Protein AF-A0A0D0C1U4-F1 (afdb_monomer_lite)

Secondary structure (DSSP, 8-state):
--------------------------------------PPPS-S---HHHHHHHHHHHHHHHHHHTTTS---PEEEEPPPSEETTEEEEEEEE-TTS-EEEEEPPPTTPPPEEEEE-TTSBBPTTS-TTS-SB--EEEEE-B-

Sequence (143 aa):
MMTMVHVTAASAAVVTTLHRLSPLTERTRFKLGHNQFSLPPIHRLPTMKTFLTLLSAITSLSVCTLQVVGVYGQKCAACPVSVGGRTLNNECLGSNSITKCEYQKSQGGQTHYCHYDKSGSGTGKSDASCPNHVQT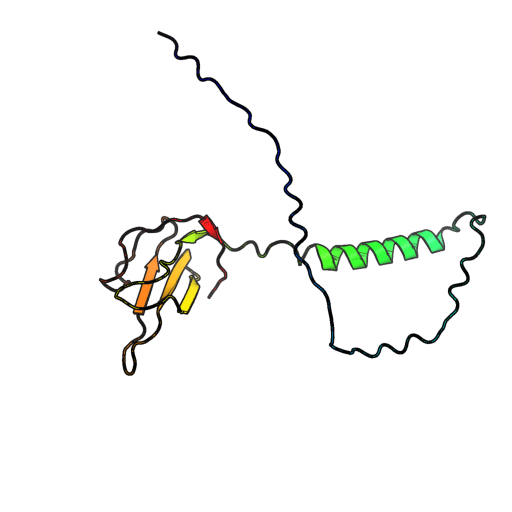GKLCGHC

Structure (mmCIF, N/CA/C/O backbone):
data_AF-A0A0D0C1U4-F1
#
_entry.id   AF-A0A0D0C1U4-F1
#
loop_
_atom_site.group_PDB
_atom_site.id
_atom_site.type_symbol
_atom_site.label_atom_id
_atom_site.label_alt_id
_atom_site.label_comp_id
_atom_site.label_asym_id
_atom_site.label_entity_id
_atom_site.label_seq_id
_atom_site.pdbx_PDB_ins_code
_atom_site.Cartn_x
_atom_site.Cartn_y
_atom_site.Cartn_z
_atom_site.occupancy
_atom_site.B_iso_or_equiv
_atom_site.auth_seq_id
_atom_site.auth_comp_id
_atom_site.auth_asym_id
_atom_site.auth_atom_id
_atom_site.pdbx_PDB_model_num
ATOM 1 N N . MET A 1 1 ? 20.888 -34.907 18.698 1.00 47.97 1 MET A N 1
ATOM 2 C CA . MET A 1 1 ? 19.436 -35.049 18.462 1.00 47.97 1 MET A CA 1
ATOM 3 C C . MET A 1 1 ? 19.122 -34.305 17.168 1.00 47.97 1 MET A C 1
ATOM 5 O O . MET A 1 1 ? 19.029 -33.089 17.184 1.00 47.97 1 MET A O 1
ATOM 9 N N . MET A 1 2 ? 19.162 -35.007 16.030 1.00 36.53 2 MET A N 1
ATOM 10 C CA . MET A 1 2 ? 19.001 -34.423 14.690 1.00 36.53 2 MET A CA 1
ATOM 11 C C . MET A 1 2 ? 17.525 -34.470 14.293 1.00 36.53 2 MET A C 1
ATOM 13 O O . MET A 1 2 ? 16.943 -35.550 14.226 1.00 36.53 2 MET A O 1
ATOM 17 N N . THR A 1 3 ? 16.919 -33.312 14.049 1.00 52.72 3 THR A N 1
ATOM 18 C CA . THR A 1 3 ? 15.555 -33.199 13.529 1.00 52.72 3 THR A CA 1
ATOM 19 C C . THR A 1 3 ? 15.583 -33.276 12.003 1.00 52.72 3 THR A C 1
ATOM 21 O O . THR A 1 3 ? 16.036 -32.367 11.314 1.00 52.72 3 THR A O 1
ATOM 24 N N . MET A 1 4 ? 15.104 -34.405 11.480 1.00 43.06 4 MET A N 1
ATOM 25 C CA . MET A 1 4 ? 14.755 -34.592 10.072 1.00 43.06 4 MET A CA 1
ATOM 26 C C . MET A 1 4 ? 13.580 -33.668 9.725 1.00 43.06 4 MET A C 1
ATOM 28 O O . MET A 1 4 ? 12.499 -33.809 10.295 1.00 43.06 4 MET A O 1
ATOM 32 N N . VAL A 1 5 ? 13.772 -32.735 8.793 1.00 51.06 5 VAL A N 1
ATOM 33 C CA . VAL A 1 5 ? 12.678 -31.929 8.237 1.00 51.06 5 VAL A CA 1
ATOM 34 C C . VAL A 1 5 ? 12.216 -32.592 6.944 1.00 51.06 5 VAL A C 1
ATOM 36 O O . VAL A 1 5 ? 12.928 -32.603 5.943 1.00 51.06 5 VAL A O 1
ATOM 39 N N . HIS A 1 6 ? 11.019 -33.175 6.992 1.00 40.69 6 HIS A N 1
ATOM 40 C CA . HIS A 1 6 ? 10.294 -33.681 5.832 1.00 40.69 6 HIS A CA 1
ATOM 41 C C . HIS A 1 6 ? 9.945 -32.513 4.898 1.00 40.69 6 HIS A C 1
ATOM 43 O O . HIS A 1 6 ? 9.176 -31.626 5.267 1.00 40.69 6 HIS A O 1
ATOM 49 N N . VAL A 1 7 ? 10.474 -32.525 3.675 1.00 46.50 7 VAL A N 1
ATOM 50 C CA . VAL A 1 7 ? 10.035 -31.630 2.596 1.00 46.50 7 VAL A CA 1
ATOM 51 C C . VAL A 1 7 ? 8.958 -32.366 1.806 1.00 46.50 7 VAL A C 1
ATOM 53 O O . VAL A 1 7 ? 9.251 -33.302 1.068 1.00 46.50 7 VAL A O 1
ATOM 56 N N . THR A 1 8 ? 7.700 -31.965 1.987 1.00 62.25 8 THR A N 1
ATOM 57 C CA . THR A 1 8 ? 6.578 -32.491 1.199 1.00 62.25 8 THR A CA 1
ATOM 58 C C . THR A 1 8 ? 6.409 -31.611 -0.034 1.00 62.25 8 THR A C 1
ATOM 60 O O . THR A 1 8 ? 5.953 -30.473 0.063 1.00 62.25 8 THR A O 1
ATOM 63 N N . ALA A 1 9 ? 6.814 -32.128 -1.192 1.00 46.91 9 ALA A N 1
ATOM 64 C CA . ALA A 1 9 ? 6.527 -31.531 -2.488 1.00 46.91 9 ALA A CA 1
ATOM 65 C C . ALA A 1 9 ? 5.077 -31.861 -2.878 1.00 46.91 9 ALA A C 1
ATOM 67 O O . ALA A 1 9 ? 4.745 -33.022 -3.102 1.00 46.91 9 ALA A O 1
ATOM 68 N N . ALA A 1 10 ? 4.215 -30.847 -2.959 1.00 48.19 10 ALA A N 1
ATOM 69 C CA . ALA A 1 10 ? 2.888 -30.968 -3.552 1.00 48.19 10 ALA A CA 1
ATOM 70 C C . ALA A 1 10 ? 2.891 -30.250 -4.908 1.00 48.19 10 ALA A C 1
ATOM 72 O O . ALA A 1 10 ? 2.941 -29.023 -4.986 1.00 48.19 10 ALA A O 1
ATOM 73 N N . SER A 1 11 ? 2.879 -31.046 -5.974 1.00 44.44 11 SER A N 1
ATOM 74 C CA . SER A 1 11 ? 2.796 -30.604 -7.363 1.00 44.44 11 SER A CA 1
ATOM 75 C C . SER A 1 11 ? 1.342 -30.568 -7.836 1.00 44.44 11 SER A C 1
ATOM 77 O O . SER A 1 11 ? 0.588 -31.498 -7.578 1.00 44.44 11 SER A O 1
ATOM 79 N N . ALA A 1 12 ? 1.041 -29.546 -8.639 1.00 43.50 12 ALA A N 1
ATOM 80 C CA . ALA A 1 12 ? 0.060 -29.511 -9.726 1.00 43.50 12 ALA A CA 1
ATOM 81 C C . ALA A 1 12 ? -1.435 -29.738 -9.409 1.00 43.50 12 ALA A C 1
ATOM 83 O O . ALA A 1 12 ? -1.922 -30.856 -9.295 1.00 43.50 12 ALA A O 1
ATOM 84 N N . ALA A 1 13 ? -2.199 -28.649 -9.521 1.00 46.38 13 ALA A N 1
ATOM 85 C CA . ALA A 1 13 ? -3.525 -28.684 -10.127 1.00 46.38 13 ALA A CA 1
ATOM 86 C C . ALA A 1 13 ? -3.691 -27.441 -11.015 1.00 46.38 13 ALA A C 1
ATOM 88 O O . A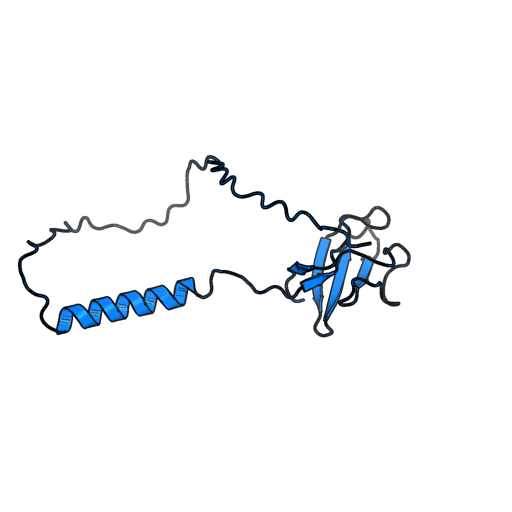LA A 1 13 ? -3.950 -26.337 -10.540 1.00 46.38 13 ALA A O 1
ATOM 89 N N . VAL A 1 14 ? -3.497 -27.624 -12.324 1.00 45.22 14 VAL A N 1
ATOM 90 C CA . VAL A 1 14 ? -3.997 -26.703 -13.349 1.00 45.22 14 VAL A CA 1
ATOM 91 C C . VAL A 1 14 ? -5.507 -26.899 -13.387 1.00 45.22 14 VAL A C 1
ATOM 93 O O . VAL A 1 14 ? -5.996 -27.880 -13.939 1.00 45.22 14 VAL A O 1
ATOM 96 N N . VAL A 1 15 ? -6.246 -25.992 -12.752 1.00 44.25 15 VAL A N 1
ATOM 97 C CA . VAL A 1 15 ? -7.696 -25.902 -12.921 1.00 44.25 15 VAL A CA 1
ATOM 98 C C . VAL A 1 15 ? -7.956 -24.933 -14.065 1.00 44.25 15 VAL A C 1
ATOM 100 O O . VAL A 1 15 ? -7.861 -23.714 -13.934 1.00 44.25 15 VAL A O 1
ATOM 103 N N . THR A 1 16 ? -8.259 -25.512 -15.218 1.00 47.09 16 THR A N 1
ATOM 104 C CA . THR A 1 16 ? -8.891 -24.873 -16.368 1.00 47.09 16 THR A CA 1
ATOM 105 C C . THR A 1 16 ? -10.309 -24.445 -15.990 1.00 47.09 16 THR A C 1
ATOM 107 O O . THR A 1 16 ? -11.286 -25.124 -16.300 1.00 47.09 16 THR A O 1
ATOM 110 N N . THR A 1 17 ? -10.453 -23.298 -15.322 1.00 43.34 17 THR A N 1
ATOM 111 C CA . THR A 1 17 ? -11.772 -22.674 -15.162 1.00 43.34 17 THR A CA 1
ATOM 112 C C . THR A 1 17 ? -12.093 -21.873 -16.415 1.00 43.34 17 THR A C 1
ATOM 114 O O . THR A 1 17 ? -11.753 -20.702 -16.573 1.00 43.34 17 THR A O 1
ATOM 117 N N . LEU A 1 18 ? -12.750 -22.574 -17.330 1.00 41.59 18 LEU A N 1
ATOM 118 C CA . LEU A 1 18 ? -13.364 -22.091 -18.556 1.00 41.59 18 LEU A CA 1
ATOM 119 C C . LEU A 1 18 ? -14.554 -21.182 -18.187 1.00 41.59 18 LEU A C 1
ATOM 121 O O . LEU A 1 18 ? -15.709 -21.605 -18.194 1.00 41.59 18 LEU A O 1
ATOM 125 N N . HIS A 1 19 ? -14.288 -19.928 -17.810 1.00 41.34 19 HIS A N 1
ATOM 126 C CA . HIS A 1 19 ? -15.346 -18.931 -17.652 1.00 41.34 19 HIS A CA 1
ATOM 127 C C . HIS A 1 19 ? -15.715 -18.350 -19.018 1.00 41.34 19 HIS A C 1
ATOM 129 O O . HIS A 1 19 ? -15.033 -17.491 -19.571 1.00 41.34 19 HIS A O 1
ATOM 135 N N . ARG A 1 20 ? -16.824 -18.886 -19.542 1.00 40.50 20 ARG A N 1
ATOM 136 C CA . ARG A 1 20 ? -17.822 -18.227 -20.397 1.00 40.50 20 ARG A CA 1
ATOM 137 C C . ARG A 1 20 ? -17.545 -16.741 -20.667 1.00 40.50 20 ARG A C 1
ATOM 139 O O . ARG A 1 20 ? -17.856 -15.892 -19.836 1.00 40.50 20 ARG A O 1
ATOM 146 N N . LEU A 1 21 ? -17.131 -16.438 -21.891 1.00 35.50 21 LEU A N 1
ATOM 147 C CA . LEU A 1 21 ? -17.438 -15.169 -22.540 1.00 35.50 21 LEU A CA 1
ATOM 148 C C . LEU A 1 21 ? -18.097 -15.475 -23.883 1.00 35.50 21 LEU A C 1
ATOM 150 O O . LEU A 1 21 ? -17.557 -16.157 -24.751 1.00 35.50 21 LEU A O 1
ATOM 154 N N . SER A 1 22 ? -19.323 -15.006 -24.018 1.00 40.94 22 SER A N 1
ATOM 155 C CA . SER A 1 22 ? -20.079 -14.889 -25.259 1.00 40.94 22 SER A CA 1
ATOM 156 C C . SER A 1 22 ? -21.017 -13.692 -25.062 1.00 40.94 22 SER A C 1
ATOM 158 O O . SER A 1 22 ? -21.398 -13.421 -23.924 1.00 40.94 22 SER A O 1
ATOM 160 N N . PRO A 1 23 ? -21.481 -13.040 -26.132 1.00 50.06 23 PRO A N 1
ATOM 161 C CA . PRO A 1 23 ? -20.701 -12.227 -27.070 1.00 50.06 23 PRO A CA 1
ATOM 162 C C . PRO A 1 23 ? -21.370 -10.837 -27.239 1.00 50.06 23 PRO A C 1
ATOM 164 O O . PRO A 1 23 ? -22.301 -10.529 -26.504 1.00 50.06 23 PRO A O 1
ATOM 167 N N . LEU A 1 24 ? -20.959 -10.069 -28.267 1.00 36.31 24 LEU A N 1
ATOM 168 C CA . LEU A 1 24 ? -21.664 -8.903 -28.855 1.00 36.31 24 LEU A CA 1
ATOM 169 C C . LEU A 1 24 ? -21.568 -7.598 -28.024 1.00 36.31 24 LEU A C 1
ATOM 171 O O . LEU A 1 24 ? -21.871 -7.580 -26.848 1.00 36.31 24 LEU A O 1
ATOM 175 N N . THR A 1 25 ? -21.203 -6.419 -28.529 1.00 43.09 25 THR A N 1
ATOM 176 C CA . THR A 1 25 ? -21.026 -5.899 -29.888 1.00 43.09 25 THR A CA 1
ATOM 177 C C . THR A 1 25 ? -20.257 -4.584 -29.751 1.00 43.09 25 THR A C 1
ATOM 179 O O . THR A 1 25 ? -20.787 -3.660 -29.147 1.00 43.09 25 THR A O 1
ATOM 182 N N . GLU A 1 26 ? -19.090 -4.426 -30.371 1.00 36.31 26 GLU A N 1
ATOM 183 C CA . GLU A 1 26 ? -18.738 -3.101 -30.880 1.00 36.31 26 GLU A CA 1
ATOM 184 C C . GLU A 1 26 ? -18.001 -3.225 -32.206 1.00 36.31 26 GLU A C 1
ATOM 186 O O . GLU A 1 26 ? -17.131 -4.063 -32.430 1.00 36.31 26 GLU A O 1
ATOM 191 N N . ARG A 1 27 ? -18.530 -2.465 -33.151 1.00 41.72 27 ARG A N 1
ATOM 192 C CA . ARG A 1 27 ? -18.544 -2.734 -34.575 1.00 41.72 27 ARG A CA 1
ATOM 193 C C . ARG A 1 27 ? -17.505 -1.842 -35.229 1.00 41.72 27 ARG A C 1
ATOM 195 O O . ARG A 1 27 ? -17.865 -0.876 -35.894 1.00 41.72 27 ARG A O 1
ATOM 202 N N . THR A 1 28 ? -16.227 -2.174 -35.110 1.00 40.81 28 THR A N 1
ATOM 203 C CA . THR A 1 28 ? -15.230 -1.648 -36.046 1.00 40.81 28 THR A CA 1
ATOM 204 C C . THR A 1 28 ? -15.420 -2.376 -37.371 1.00 40.81 28 THR A C 1
ATOM 206 O O . THR A 1 28 ? -14.916 -3.473 -37.601 1.00 40.81 28 THR A O 1
ATOM 209 N N . ARG A 1 29 ? -16.223 -1.769 -38.256 1.00 41.56 29 ARG A N 1
ATOM 210 C CA . ARG A 1 29 ? -16.288 -2.133 -39.675 1.00 41.56 29 ARG A CA 1
ATOM 211 C C . ARG A 1 29 ? -14.914 -1.891 -40.304 1.00 41.56 29 ARG A C 1
ATOM 213 O O . ARG A 1 29 ? -14.702 -0.883 -40.970 1.00 41.56 29 ARG A O 1
ATOM 220 N N . PHE A 1 30 ? -14.003 -2.843 -40.160 1.00 37.91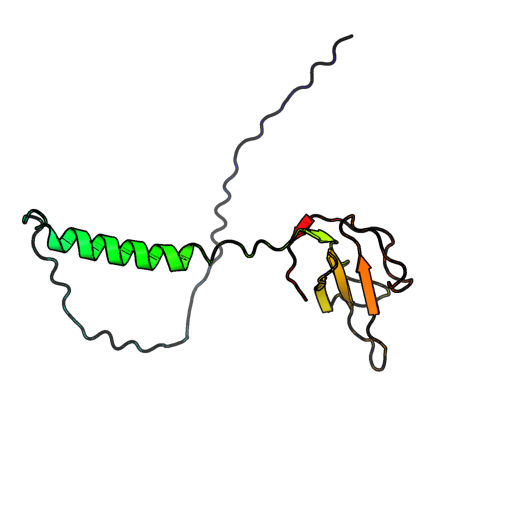 30 PHE A N 1
ATOM 221 C CA . PHE A 1 30 ? -13.019 -3.068 -41.203 1.00 37.91 30 PHE A CA 1
ATOM 222 C C . PHE A 1 30 ? -13.774 -3.718 -42.358 1.00 37.91 30 PHE A C 1
ATOM 224 O O . PHE A 1 30 ? -14.243 -4.851 -42.262 1.00 37.91 30 PHE A O 1
ATOM 231 N N . LYS A 1 31 ? -13.965 -2.957 -43.439 1.00 34.44 31 LYS A N 1
ATOM 232 C CA . LYS A 1 31 ? -14.317 -3.507 -44.748 1.00 34.44 31 LYS A CA 1
ATOM 233 C C . LYS A 1 31 ? -13.183 -4.470 -45.119 1.00 34.44 31 LYS A C 1
ATOM 235 O O . LYS A 1 31 ? -12.195 -4.062 -45.723 1.00 34.44 31 LYS A O 1
ATOM 240 N N . LEU A 1 32 ? -13.308 -5.738 -44.730 1.00 41.56 32 LEU A N 1
ATOM 241 C CA . LEU A 1 32 ? -12.610 -6.819 -45.405 1.00 41.56 32 LEU A CA 1
ATOM 242 C C . LEU A 1 32 ? -13.205 -6.854 -46.811 1.00 41.56 32 LEU A C 1
ATOM 244 O O . LEU A 1 32 ? -14.263 -7.434 -47.056 1.00 41.56 32 LEU A O 1
ATOM 248 N N . GLY A 1 33 ? -12.548 -6.148 -47.729 1.00 39.28 33 GLY A N 1
ATOM 249 C CA . GLY A 1 33 ? -12.614 -6.525 -49.126 1.00 39.28 33 GLY A CA 1
ATOM 250 C C . GLY A 1 33 ? -12.244 -7.999 -49.190 1.00 39.28 33 GLY A C 1
ATOM 251 O O . GLY A 1 33 ? -11.238 -8.414 -48.615 1.00 39.28 33 GLY A O 1
ATOM 252 N N . HIS A 1 34 ? -13.119 -8.774 -49.817 1.00 46.22 34 HIS A N 1
ATOM 253 C CA . HIS A 1 34 ? -12.959 -10.183 -50.136 1.00 46.22 34 HIS A CA 1
ATOM 254 C C . HIS A 1 34 ? -11.745 -10.345 -51.069 1.00 46.22 34 HIS A C 1
ATOM 256 O O . HIS A 1 34 ? -11.881 -10.574 -52.264 1.00 46.22 34 HIS A O 1
ATOM 262 N N . ASN A 1 35 ? -10.536 -10.168 -50.547 1.00 45.22 35 ASN A N 1
ATOM 263 C CA . ASN A 1 35 ? -9.326 -10.562 -51.240 1.00 45.22 35 ASN A CA 1
ATOM 264 C C . ASN A 1 35 ? -9.129 -12.034 -50.920 1.00 45.22 35 ASN A C 1
ATOM 266 O O . ASN A 1 35 ? -8.728 -12.399 -49.815 1.00 45.22 35 ASN A O 1
ATOM 270 N N . GLN A 1 36 ? -9.488 -12.865 -51.897 1.00 43.66 36 GLN A N 1
ATOM 271 C CA . GLN A 1 36 ? -9.091 -14.260 -51.985 1.00 43.66 36 GLN A CA 1
ATOM 272 C C . GLN A 1 36 ? -7.618 -14.388 -51.582 1.00 43.66 36 GLN A C 1
ATOM 274 O O . GLN A 1 36 ? -6.718 -14.029 -52.340 1.00 43.66 36 GLN A O 1
ATOM 279 N N . PHE A 1 37 ? -7.366 -14.910 -50.385 1.00 43.91 37 PHE A N 1
ATOM 280 C CA . PHE A 1 37 ? -6.043 -15.385 -50.014 1.00 43.91 37 PHE A CA 1
ATOM 281 C C . PHE A 1 37 ? -5.854 -16.738 -50.696 1.00 43.91 37 PHE A C 1
ATOM 283 O O . PHE A 1 37 ? -6.061 -17.801 -50.116 1.00 43.91 37 PHE A O 1
ATOM 290 N N . SER A 1 38 ? -5.525 -16.687 -51.985 1.00 42.34 38 SER A N 1
ATOM 291 C CA . SER A 1 38 ? -5.038 -17.848 -52.713 1.00 42.34 38 SER A CA 1
ATOM 292 C C . SER A 1 38 ? -3.632 -18.142 -52.196 1.00 42.34 38 SER A C 1
ATOM 294 O O . SER A 1 38 ? -2.670 -17.482 -52.586 1.00 42.34 38 SER A O 1
ATOM 296 N N . LEU A 1 39 ? -3.516 -19.090 -51.265 1.00 49.19 39 LEU A N 1
ATOM 297 C CA . LEU A 1 39 ? -2.230 -19.617 -50.813 1.00 49.19 39 LEU A CA 1
ATOM 298 C C . LEU A 1 39 ? -1.512 -20.249 -52.019 1.00 49.19 39 LEU A C 1
ATOM 300 O O . LEU A 1 39 ? -2.048 -21.192 -52.606 1.00 49.19 39 LEU A O 1
ATOM 304 N N . PRO A 1 40 ? -0.336 -19.743 -52.432 1.00 50.31 40 PRO A N 1
ATOM 305 C CA . PRO A 1 40 ? 0.408 -20.363 -53.514 1.00 50.31 40 PRO A CA 1
ATOM 306 C C . PRO A 1 40 ? 1.030 -21.694 -53.048 1.00 50.31 40 PRO A C 1
ATOM 308 O O . PRO A 1 40 ? 1.252 -21.892 -51.849 1.00 50.31 40 PRO A O 1
ATOM 311 N N . PRO A 1 41 ? 1.343 -22.608 -53.983 1.00 48.25 41 PRO A N 1
ATOM 312 C CA . PRO A 1 41 ? 1.906 -23.912 -53.663 1.00 48.25 41 PRO A CA 1
ATOM 313 C C . PRO A 1 41 ? 3.248 -23.788 -52.933 1.00 48.25 41 PRO A C 1
ATOM 315 O O . PRO A 1 41 ? 4.158 -23.078 -53.373 1.00 48.25 41 PRO A O 1
ATOM 318 N N . ILE A 1 42 ? 3.383 -24.541 -51.842 1.00 51.81 42 ILE A N 1
ATOM 319 C CA . ILE A 1 42 ? 4.589 -24.668 -51.016 1.00 51.81 42 ILE A CA 1
ATOM 320 C C . ILE A 1 42 ? 5.631 -25.512 -51.773 1.00 51.81 42 ILE A C 1
ATOM 322 O O . ILE A 1 42 ? 5.875 -26.660 -51.434 1.00 51.81 42 ILE A O 1
ATOM 326 N N . HIS A 1 43 ? 6.217 -24.974 -52.844 1.00 51.72 43 HIS A N 1
ATOM 327 C CA . HIS A 1 43 ? 7.337 -25.608 -53.562 1.00 51.72 43 HIS A CA 1
ATOM 328 C C . HIS A 1 43 ? 8.312 -24.592 -54.181 1.00 51.72 43 HIS A C 1
ATOM 330 O O . HIS A 1 43 ? 8.987 -24.882 -55.167 1.00 51.72 43 HIS A O 1
ATOM 336 N N . ARG A 1 44 ? 8.435 -23.387 -53.613 1.00 55.66 44 ARG A N 1
ATOM 337 C CA . ARG A 1 44 ? 9.535 -22.476 -53.962 1.00 55.66 44 ARG A CA 1
ATOM 338 C C . ARG A 1 44 ? 10.366 -22.171 -52.731 1.00 55.66 44 ARG A C 1
ATOM 340 O O . ARG A 1 44 ? 9.871 -21.567 -51.784 1.00 55.66 44 ARG A O 1
ATOM 347 N N . LEU A 1 45 ? 11.625 -22.620 -52.768 1.00 60.34 45 LEU A N 1
ATOM 348 C CA . LEU A 1 45 ? 12.641 -22.267 -51.785 1.00 60.34 45 LEU A CA 1
ATOM 349 C C . LEU A 1 45 ? 12.626 -20.744 -51.575 1.00 60.34 45 LEU A C 1
ATOM 351 O O . LEU A 1 45 ? 12.595 -20.000 -52.562 1.00 60.34 45 LEU A O 1
ATOM 355 N N . PRO A 1 46 ? 12.634 -20.265 -50.323 1.00 53.59 46 PRO A N 1
ATOM 356 C CA . PRO A 1 46 ? 12.533 -18.846 -50.040 1.00 53.59 46 PRO A CA 1
ATOM 357 C C . PRO A 1 46 ? 13.801 -18.142 -50.532 1.00 53.59 46 PRO A C 1
ATOM 359 O O . PRO A 1 46 ? 14.875 -18.262 -49.949 1.00 53.59 46 PRO A O 1
ATOM 362 N N . THR A 1 47 ? 13.687 -17.403 -51.633 1.00 64.56 47 THR A N 1
ATOM 363 C CA . THR A 1 47 ? 14.706 -16.446 -52.076 1.00 64.56 47 THR A CA 1
ATOM 364 C C . THR A 1 47 ? 14.985 -15.443 -50.957 1.00 64.56 47 THR A C 1
ATOM 366 O O . THR A 1 47 ? 14.047 -14.916 -50.368 1.00 64.56 47 THR A O 1
ATOM 369 N N . MET A 1 48 ? 16.265 -15.136 -50.717 1.00 60.72 48 MET A N 1
ATOM 370 C CA . MET A 1 48 ? 16.830 -14.362 -49.589 1.00 60.72 48 MET A CA 1
ATOM 371 C C . MET A 1 48 ? 16.032 -13.115 -49.130 1.00 60.72 48 MET A C 1
ATOM 373 O O . MET A 1 48 ? 16.100 -12.725 -47.969 1.00 60.72 48 MET A O 1
ATOM 377 N N . LYS A 1 49 ? 15.232 -12.505 -50.013 1.00 56.84 49 LYS A N 1
ATOM 378 C CA . LYS A 1 49 ? 14.373 -11.347 -49.724 1.00 56.84 49 LYS A CA 1
ATOM 379 C C . LYS A 1 49 ? 13.131 -11.662 -48.879 1.00 56.84 49 LYS A C 1
ATOM 381 O O . LYS A 1 49 ? 12.749 -10.824 -48.071 1.00 56.84 49 LYS A O 1
ATOM 386 N N . THR A 1 50 ? 12.511 -12.837 -49.014 1.00 61.19 50 THR A N 1
ATOM 387 C CA . THR A 1 50 ? 11.272 -13.158 -48.271 1.00 61.19 50 THR A CA 1
ATOM 388 C C . THR A 1 50 ? 11.538 -13.464 -46.797 1.00 61.19 50 THR A C 1
ATOM 390 O O . THR A 1 50 ? 10.687 -13.207 -45.949 1.00 61.19 50 THR A O 1
ATOM 393 N N . PHE A 1 51 ? 12.741 -13.951 -46.478 1.00 65.31 51 PHE A N 1
ATOM 394 C CA . PHE A 1 51 ? 13.176 -14.203 -45.103 1.00 65.31 51 PHE A CA 1
ATOM 395 C C . PHE A 1 51 ? 13.305 -12.907 -44.290 1.00 65.31 51 PHE A C 1
ATOM 397 O O . PHE A 1 51 ? 12.893 -12.858 -43.133 1.00 65.31 51 PHE A O 1
ATOM 404 N N . LEU A 1 52 ? 13.820 -11.839 -44.910 1.00 66.75 52 LEU A N 1
ATOM 405 C CA . LEU A 1 52 ? 14.020 -10.544 -44.252 1.00 66.75 52 LEU A CA 1
ATOM 406 C C . LEU A 1 52 ? 12.693 -9.858 -43.903 1.00 66.75 52 LEU A C 1
ATOM 408 O O . LEU A 1 52 ? 12.562 -9.285 -42.823 1.00 66.75 52 LEU A O 1
ATOM 412 N N . THR A 1 53 ? 11.687 -9.952 -44.776 1.00 71.25 53 THR A N 1
ATOM 413 C CA . THR A 1 53 ? 10.358 -9.375 -44.515 1.00 71.25 53 THR A CA 1
ATOM 414 C C . THR A 1 53 ? 9.639 -10.104 -43.380 1.00 71.25 53 THR A C 1
ATOM 416 O O . THR A 1 53 ? 9.022 -9.460 -42.534 1.00 71.25 53 THR A O 1
ATOM 419 N N . LEU A 1 54 ? 9.766 -11.435 -43.316 1.00 70.75 54 LEU A N 1
ATOM 420 C CA . LEU A 1 54 ? 9.212 -12.231 -42.221 1.00 70.75 54 LEU A CA 1
ATOM 421 C C . LEU A 1 54 ? 9.894 -11.886 -40.886 1.00 70.75 54 LEU A C 1
ATOM 423 O O . LEU A 1 54 ? 9.203 -11.674 -39.890 1.00 70.75 54 LEU A O 1
ATOM 427 N N . LEU A 1 55 ? 11.228 -11.750 -40.876 1.00 69.69 55 LEU A N 1
ATOM 428 C CA . LEU A 1 55 ? 11.974 -11.329 -39.684 1.00 69.69 55 LEU A CA 1
ATOM 429 C C . LEU A 1 55 ? 11.537 -9.940 -39.197 1.00 69.69 55 LEU A C 1
ATOM 431 O O . LEU A 1 55 ? 11.317 -9.765 -38.002 1.00 69.69 55 LEU A O 1
ATOM 435 N N . SER A 1 56 ? 11.365 -8.976 -40.108 1.00 67.69 56 SER A N 1
ATOM 436 C CA . SER A 1 56 ? 10.931 -7.614 -39.767 1.00 67.69 56 SER A CA 1
ATOM 437 C C . SER A 1 56 ? 9.511 -7.557 -39.196 1.00 67.69 56 SER A C 1
ATOM 439 O O . SER A 1 56 ? 9.218 -6.710 -38.353 1.00 67.69 56 SER A O 1
ATOM 441 N N . ALA A 1 57 ? 8.612 -8.430 -39.653 1.00 68.94 57 ALA A N 1
ATOM 442 C CA . ALA A 1 57 ? 7.260 -8.508 -39.108 1.00 68.94 57 ALA A CA 1
ATOM 443 C C . ALA A 1 57 ? 7.264 -9.114 -37.692 1.00 68.94 57 ALA A C 1
ATOM 445 O O . ALA A 1 57 ? 6.596 -8.593 -36.800 1.00 68.94 57 ALA A O 1
ATOM 446 N N . ILE A 1 58 ? 8.060 -10.167 -37.461 1.00 67.25 58 ILE A N 1
ATOM 447 C CA . ILE A 1 58 ? 8.192 -10.811 -36.143 1.00 67.25 58 ILE A CA 1
ATOM 448 C C . ILE A 1 58 ? 8.826 -9.847 -35.130 1.00 67.25 58 ILE A C 1
ATOM 450 O O . ILE A 1 58 ? 8.316 -9.735 -34.014 1.00 67.25 58 ILE A O 1
ATOM 454 N N . THR A 1 59 ? 9.862 -9.090 -35.517 1.00 66.25 59 THR A N 1
ATOM 455 C CA . THR A 1 59 ? 10.467 -8.084 -34.627 1.00 66.25 59 THR A CA 1
ATOM 456 C C . THR A 1 59 ? 9.485 -6.967 -34.274 1.00 66.25 59 THR A C 1
ATOM 458 O O . THR A 1 59 ? 9.410 -6.575 -33.109 1.00 66.25 59 THR A O 1
ATOM 461 N N . SER A 1 60 ? 8.657 -6.516 -35.224 1.00 60.50 60 SER A N 1
ATOM 462 C CA . SER A 1 60 ? 7.609 -5.519 -34.961 1.00 60.50 60 SER A CA 1
ATOM 463 C C . SER A 1 60 ? 6.532 -6.016 -33.984 1.00 60.50 60 SER A C 1
ATOM 465 O O . SER A 1 60 ? 6.020 -5.225 -33.196 1.00 60.50 60 SER A O 1
ATOM 467 N N . LEU A 1 61 ? 6.192 -7.308 -34.008 1.00 57.66 61 LEU A N 1
ATOM 468 C CA . LEU A 1 61 ? 5.200 -7.910 -33.104 1.00 57.66 61 LEU A CA 1
ATOM 469 C C . LEU A 1 61 ? 5.759 -8.159 -31.693 1.00 57.66 61 LEU A C 1
ATOM 471 O O . LEU A 1 61 ? 5.018 -8.054 -30.716 1.00 57.66 61 LEU A O 1
ATOM 475 N N . SER A 1 62 ? 7.060 -8.436 -31.565 1.00 58.50 62 SER A N 1
ATOM 476 C CA . SER A 1 62 ? 7.709 -8.658 -30.263 1.00 58.50 62 SER A CA 1
ATOM 477 C C . SER A 1 62 ? 7.870 -7.393 -29.409 1.00 58.50 62 SER A C 1
ATOM 479 O O . SER A 1 62 ? 7.925 -7.494 -28.186 1.00 58.50 62 SER A O 1
ATOM 481 N N . VAL A 1 63 ? 7.884 -6.196 -30.006 1.00 53.12 63 VAL A N 1
ATOM 482 C CA . VAL A 1 63 ? 7.924 -4.938 -29.231 1.00 53.12 63 VAL A CA 1
ATOM 483 C C . VAL A 1 63 ? 6.556 -4.622 -28.615 1.00 53.12 63 VAL A C 1
ATOM 485 O O . VAL A 1 63 ? 6.485 -4.091 -27.511 1.00 53.12 63 VAL A O 1
ATOM 488 N N . CYS A 1 64 ? 5.459 -5.020 -29.267 1.00 51.22 64 CYS A N 1
ATOM 489 C CA . CYS A 1 64 ? 4.110 -4.795 -28.745 1.00 51.22 64 CYS A CA 1
ATOM 490 C C . CYS A 1 64 ? 3.729 -5.737 -27.591 1.00 51.22 64 CYS A C 1
ATOM 492 O O . CYS A 1 64 ? 2.842 -5.402 -26.813 1.00 51.22 64 CYS A O 1
ATOM 494 N N . THR A 1 65 ? 4.375 -6.898 -27.445 1.00 50.78 65 THR A N 1
ATOM 495 C CA . THR A 1 65 ? 4.050 -7.862 -26.377 1.00 50.78 65 THR A CA 1
ATOM 496 C C . THR A 1 65 ? 4.941 -7.731 -25.145 1.00 50.78 65 THR A C 1
ATOM 498 O O . THR A 1 65 ? 4.498 -8.065 -24.049 1.00 50.78 65 THR A O 1
ATOM 501 N N . LEU A 1 66 ? 6.146 -7.166 -25.273 1.00 48.50 66 LEU A N 1
ATOM 502 C CA . LEU A 1 66 ? 7.047 -6.928 -24.135 1.00 48.50 66 LEU A CA 1
ATOM 503 C C . LEU A 1 66 ? 6.628 -5.753 -23.234 1.00 48.50 66 LEU A C 1
ATOM 505 O O . LEU A 1 66 ? 7.188 -5.588 -22.156 1.00 48.50 66 LEU A O 1
ATOM 509 N N . GLN A 1 67 ? 5.626 -4.966 -23.634 1.00 47.91 67 GLN A N 1
ATOM 510 C CA . GLN A 1 67 ? 5.070 -3.873 -22.823 1.00 47.91 67 GLN A CA 1
ATOM 511 C C . GLN A 1 67 ? 3.698 -4.176 -22.205 1.00 47.91 67 GLN A C 1
ATOM 513 O O . GLN A 1 67 ? 3.174 -3.349 -21.463 1.00 47.91 67 GLN A O 1
ATOM 518 N N . VAL A 1 68 ? 3.109 -5.343 -22.484 1.00 51.03 68 VAL A N 1
ATOM 519 C CA . VAL A 1 68 ? 1.745 -5.680 -22.027 1.00 51.03 68 VAL A CA 1
ATOM 520 C C . VAL A 1 68 ? 1.749 -6.663 -20.849 1.00 51.03 68 VAL A C 1
ATOM 522 O O . VAL A 1 68 ? 0.728 -6.839 -20.188 1.00 51.03 68 VAL A O 1
ATOM 525 N N . VAL A 1 69 ? 2.896 -7.258 -20.506 1.00 47.66 69 VAL A N 1
ATOM 526 C CA . VAL A 1 69 ? 2.999 -8.198 -19.381 1.00 47.66 69 VAL A CA 1
ATOM 527 C C . VAL A 1 69 ? 3.729 -7.545 -18.215 1.00 47.66 69 VAL A C 1
ATOM 529 O O . VAL A 1 69 ? 4.952 -7.519 -18.152 1.00 47.66 69 VAL A O 1
ATOM 532 N N . GLY A 1 70 ? 2.945 -7.029 -17.275 1.00 48.25 70 GLY A N 1
ATOM 533 C CA . GLY A 1 70 ? 3.439 -6.617 -15.972 1.00 48.25 70 GLY A CA 1
ATOM 534 C C . GLY A 1 70 ? 3.920 -5.178 -15.955 1.00 48.25 70 GLY A C 1
ATOM 535 O O . GLY A 1 70 ? 5.112 -4.895 -16.041 1.00 48.25 70 GLY A O 1
ATOM 536 N N . VAL A 1 71 ? 2.988 -4.267 -15.678 1.00 55.81 71 VAL A N 1
ATOM 537 C CA . VAL A 1 71 ? 3.331 -3.134 -14.820 1.00 55.81 71 VAL A CA 1
ATOM 538 C C . VAL A 1 71 ? 3.997 -3.759 -13.594 1.00 55.81 71 VAL A C 1
ATOM 540 O O . VAL A 1 71 ? 3.321 -4.395 -12.784 1.00 55.81 71 VAL A O 1
ATOM 543 N N . TYR A 1 72 ? 5.327 -3.671 -13.506 1.00 54.97 72 TYR A N 1
ATOM 544 C CA . TYR A 1 72 ? 6.086 -3.966 -12.298 1.00 54.97 72 TYR A CA 1
ATOM 545 C C . TYR A 1 72 ? 5.662 -2.922 -11.263 1.00 54.97 72 TYR A C 1
ATOM 547 O O . TYR A 1 72 ? 6.374 -1.955 -11.002 1.00 54.97 72 TYR A O 1
ATOM 555 N N . GLY A 1 73 ? 4.447 -3.070 -10.731 1.00 62.78 73 GLY A N 1
ATOM 556 C CA . GLY A 1 73 ? 3.987 -2.293 -9.600 1.00 62.78 73 GLY A CA 1
ATOM 557 C C . GLY A 1 73 ? 5.003 -2.516 -8.497 1.00 62.78 73 GLY A C 1
ATOM 558 O O . GLY A 1 73 ? 5.371 -3.655 -8.198 1.00 62.78 73 GLY A O 1
ATOM 559 N N . GLN A 1 74 ? 5.536 -1.441 -7.937 1.00 82.38 74 GLN A N 1
ATOM 560 C CA . GLN A 1 74 ? 6.413 -1.596 -6.792 1.00 82.38 74 GLN A CA 1
ATOM 561 C C . GLN A 1 74 ? 5.608 -2.234 -5.658 1.00 82.38 74 GLN A C 1
ATOM 563 O O . GLN A 1 74 ? 4.404 -2.000 -5.508 1.00 82.38 74 GLN A O 1
ATOM 568 N N . LYS A 1 75 ? 6.275 -3.088 -4.878 1.00 89.69 75 LYS A N 1
ATOM 569 C CA . LYS A 1 75 ? 5.660 -3.662 -3.685 1.00 89.69 75 LYS A CA 1
ATOM 570 C C . LYS A 1 75 ? 5.360 -2.533 -2.711 1.00 89.69 75 LYS A C 1
ATOM 572 O O . LYS A 1 75 ? 6.247 -1.748 -2.384 1.00 89.69 75 LYS A O 1
ATOM 577 N N . CYS A 1 76 ? 4.135 -2.499 -2.223 1.00 93.19 76 CYS A N 1
ATOM 578 C CA . CYS A 1 76 ? 3.679 -1.500 -1.279 1.00 93.19 76 CYS A CA 1
ATOM 579 C C . CYS A 1 76 ? 2.876 -2.124 -0.144 1.00 93.19 76 CYS A C 1
ATOM 581 O O . CYS A 1 76 ? 2.621 -3.337 -0.108 1.00 93.19 76 CYS A O 1
ATOM 583 N N . ALA A 1 77 ? 2.534 -1.275 0.817 1.00 96.44 77 ALA A N 1
ATOM 584 C CA . ALA A 1 77 ? 1.662 -1.628 1.914 1.00 96.44 77 ALA A CA 1
ATOM 585 C C . ALA A 1 77 ? 0.239 -1.868 1.386 1.00 96.44 77 ALA A C 1
ATOM 587 O O . ALA A 1 77 ? -0.247 -1.159 0.509 1.00 96.44 77 ALA A O 1
ATOM 588 N N . ALA A 1 78 ? -0.439 -2.883 1.903 1.00 96.31 78 ALA A N 1
ATOM 589 C CA . ALA A 1 78 ? -1.819 -3.170 1.561 1.00 96.31 78 ALA A CA 1
ATOM 590 C C . ALA A 1 78 ? -2.735 -2.212 2.328 1.00 96.31 78 ALA A C 1
ATOM 592 O O . ALA A 1 78 ? -2.790 -2.249 3.558 1.00 96.31 78 ALA A O 1
ATOM 593 N N . CYS A 1 79 ? -3.474 -1.374 1.604 1.00 96.50 79 CYS A N 1
ATOM 594 C CA . CYS A 1 79 ? -4.484 -0.520 2.208 1.00 96.50 79 CYS A CA 1
ATOM 595 C C . CYS A 1 79 ? -5.655 -1.367 2.741 1.00 96.50 79 CYS A C 1
ATOM 597 O O . CYS A 1 79 ? -6.210 -2.176 1.989 1.00 96.50 79 CYS A O 1
ATOM 599 N N . PRO A 1 80 ? -6.057 -1.201 4.015 1.00 95.94 80 PRO A N 1
ATOM 600 C CA . PRO A 1 80 ? -7.284 -1.792 4.530 1.00 95.94 80 PRO A CA 1
ATOM 601 C C . PRO A 1 80 ? -8.490 -1.422 3.662 1.00 95.94 80 PRO A C 1
ATOM 603 O O . PRO A 1 80 ? -8.610 -0.291 3.200 1.00 95.94 80 PRO A O 1
ATOM 606 N N . VAL A 1 81 ? -9.422 -2.361 3.484 1.00 96.44 81 VAL A N 1
ATOM 607 C CA . VAL A 1 81 ? -10.650 -2.121 2.701 1.00 96.44 81 VAL A CA 1
ATOM 608 C C . VAL A 1 81 ? -11.503 -1.013 3.334 1.00 96.44 81 VAL A C 1
ATOM 610 O O . VAL A 1 81 ? -12.197 -0.278 2.633 1.00 96.44 81 VAL A O 1
ATOM 613 N N . SER A 1 82 ? -11.416 -0.863 4.659 1.00 95.56 82 SER A N 1
ATOM 614 C CA . SER A 1 82 ? -12.101 0.187 5.404 1.00 95.56 82 SER A CA 1
ATOM 615 C C . SER A 1 82 ? -11.345 0.613 6.660 1.00 95.56 82 SER A C 1
ATOM 617 O O . SER A 1 82 ? -10.798 -0.241 7.361 1.00 95.56 82 SER A O 1
ATOM 619 N N . VAL A 1 83 ? -11.404 1.902 7.001 1.00 94.69 83 VAL A N 1
ATOM 620 C CA . V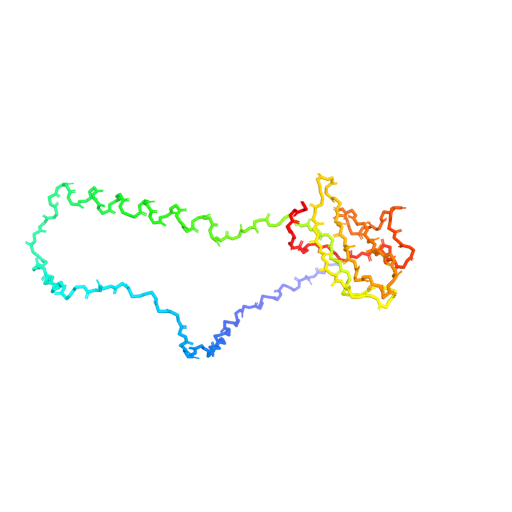AL A 1 83 ? -10.924 2.454 8.283 1.00 94.69 83 VAL A CA 1
ATOM 621 C C . VAL A 1 83 ? -11.933 3.464 8.822 1.00 94.69 83 VAL A C 1
ATOM 623 O O . VAL A 1 83 ? -12.486 4.262 8.067 1.00 94.69 83 VAL A O 1
ATOM 626 N N . GLY A 1 84 ? -12.220 3.419 10.126 1.00 90.94 84 GLY A N 1
ATOM 627 C CA . GLY A 1 84 ? -13.146 4.365 10.765 1.00 90.94 84 GLY A CA 1
ATOM 628 C C . GLY A 1 84 ? -14.530 4.452 10.101 1.00 90.94 84 GLY A C 1
ATOM 629 O O . GLY A 1 84 ? -15.088 5.541 10.009 1.00 90.94 84 GLY A O 1
ATOM 630 N N . GLY A 1 85 ? -15.049 3.335 9.575 1.00 92.12 85 GLY A N 1
ATOM 631 C CA . GLY A 1 85 ? -16.342 3.282 8.878 1.00 92.12 85 GLY A CA 1
ATOM 632 C C . GLY A 1 85 ? -16.341 3.829 7.444 1.00 92.12 85 GLY A C 1
ATOM 633 O O . GLY A 1 85 ? -17.411 4.012 6.870 1.00 92.12 85 GLY A O 1
ATOM 634 N N . ARG A 1 86 ? -15.169 4.100 6.856 1.00 93.75 86 ARG A N 1
ATOM 635 C CA . ARG A 1 86 ? -15.022 4.622 5.487 1.00 93.75 86 ARG A CA 1
ATOM 636 C C . ARG A 1 86 ? -14.365 3.593 4.587 1.00 93.75 86 ARG A C 1
ATOM 638 O O . ARG A 1 86 ? -13.399 2.956 4.997 1.00 93.75 86 ARG A O 1
ATOM 645 N N . THR A 1 87 ? -14.862 3.471 3.362 1.00 95.94 87 THR A N 1
ATOM 646 C CA . THR A 1 87 ? -14.336 2.544 2.353 1.00 95.94 87 THR A CA 1
ATOM 647 C C . THR A 1 87 ? -13.135 3.146 1.633 1.00 95.94 87 THR A C 1
ATOM 649 O O . THR A 1 87 ? -13.086 4.357 1.401 1.00 95.94 87 THR A O 1
ATOM 652 N N . LEU A 1 88 ? -12.163 2.306 1.281 1.00 96.44 88 LEU A N 1
ATOM 653 C CA . LEU A 1 88 ? -11.025 2.692 0.454 1.00 96.44 88 LEU A CA 1
ATOM 654 C C . LEU A 1 88 ? -11.514 3.247 -0.894 1.00 96.44 88 LEU A C 1
ATOM 656 O O . LEU A 1 88 ? -12.301 2.610 -1.590 1.00 96.44 88 LEU A O 1
ATOM 660 N N . ASN A 1 89 ? -11.056 4.446 -1.239 1.00 95.38 89 ASN A N 1
ATOM 661 C CA . ASN A 1 89 ? -11.353 5.129 -2.494 1.00 95.38 89 ASN A CA 1
ATOM 662 C C . ASN A 1 89 ? -10.213 4.954 -3.503 1.00 95.38 89 ASN A C 1
ATOM 664 O O . ASN A 1 89 ? -10.453 4.619 -4.658 1.00 95.38 89 ASN A O 1
ATOM 668 N N . ASN A 1 90 ? -8.973 5.178 -3.064 1.00 94.38 90 ASN A N 1
ATOM 669 C CA . ASN A 1 90 ? -7.795 5.088 -3.919 1.00 94.38 90 ASN A CA 1
ATOM 670 C C . ASN A 1 90 ? -6.568 4.623 -3.124 1.00 94.38 90 ASN A C 1
ATOM 672 O O . ASN A 1 90 ? -6.469 4.856 -1.919 1.00 94.38 90 ASN A O 1
ATOM 676 N N . GLU A 1 91 ? -5.615 3.997 -3.804 1.00 94.88 91 GLU A N 1
ATOM 677 C CA . GLU A 1 91 ? -4.323 3.615 -3.238 1.00 94.88 91 GLU A CA 1
ATOM 678 C C . GLU A 1 91 ? -3.211 3.832 -4.264 1.00 94.88 91 GLU A C 1
ATOM 680 O O . GLU A 1 91 ? -3.366 3.514 -5.443 1.00 94.88 91 GLU A O 1
ATOM 685 N N . CYS A 1 92 ? -2.077 4.370 -3.826 1.00 94.31 92 CYS A N 1
ATOM 686 C CA . CYS A 1 92 ? -0.932 4.575 -4.706 1.00 94.31 92 CYS A CA 1
ATOM 687 C C . CYS A 1 92 ? 0.376 4.714 -3.920 1.00 94.31 92 CYS A C 1
ATOM 689 O O . CYS A 1 92 ? 0.384 5.046 -2.730 1.00 94.31 92 CYS A O 1
ATOM 691 N N . LEU A 1 93 ? 1.501 4.464 -4.587 1.00 94.88 93 LEU A N 1
ATOM 692 C CA . LEU A 1 93 ? 2.840 4.641 -4.039 1.00 94.88 93 LEU A CA 1
ATOM 693 C C . LEU A 1 93 ? 3.386 6.024 -4.409 1.00 94.88 93 LEU A C 1
ATOM 695 O O . LEU A 1 93 ? 3.672 6.305 -5.574 1.00 94.88 93 LEU A O 1
ATOM 699 N N . GLY A 1 94 ? 3.564 6.890 -3.414 1.00 91.69 94 GLY A N 1
ATOM 700 C CA . GLY A 1 94 ? 4.187 8.196 -3.618 1.00 91.69 94 GLY A CA 1
ATOM 701 C C . GLY A 1 94 ? 5.693 8.095 -3.886 1.00 91.69 94 GLY A C 1
ATOM 702 O O . GLY A 1 94 ? 6.325 7.075 -3.606 1.00 91.69 94 GLY A O 1
ATOM 703 N N . SER A 1 95 ? 6.298 9.193 -4.349 1.00 87.81 95 SER A N 1
ATOM 704 C CA . SER A 1 95 ? 7.726 9.272 -4.720 1.00 87.81 95 SER A CA 1
ATOM 705 C C . SER A 1 95 ? 8.699 8.846 -3.608 1.00 87.81 95 SER A C 1
ATOM 707 O O . SER A 1 95 ? 9.809 8.413 -3.889 1.00 87.81 95 SER A O 1
ATOM 709 N N . ASN A 1 96 ? 8.275 8.908 -2.343 1.00 89.38 96 ASN A N 1
ATOM 710 C CA . ASN A 1 96 ? 9.095 8.562 -1.177 1.00 89.38 96 ASN A CA 1
ATOM 711 C C . ASN A 1 96 ? 8.945 7.094 -0.736 1.00 89.38 96 ASN A C 1
ATOM 713 O O . ASN A 1 96 ? 9.231 6.776 0.416 1.00 89.38 96 ASN A O 1
ATOM 717 N N . SER A 1 97 ? 8.439 6.207 -1.604 1.00 91.38 97 SER A N 1
ATOM 718 C CA . SER A 1 97 ? 8.071 4.824 -1.238 1.00 91.38 97 SER A CA 1
ATOM 719 C C . SER A 1 97 ? 7.057 4.745 -0.085 1.00 91.38 97 SER A C 1
ATOM 721 O O . SER A 1 97 ? 7.003 3.758 0.648 1.00 91.38 97 SER A O 1
ATOM 723 N N . ILE A 1 98 ? 6.264 5.806 0.092 1.00 95.44 98 ILE A N 1
ATOM 724 C CA . ILE A 1 98 ? 5.175 5.858 1.064 1.00 95.44 98 ILE A CA 1
ATOM 725 C C . ILE A 1 98 ? 3.892 5.510 0.332 1.00 95.44 98 ILE A C 1
ATOM 727 O O . ILE A 1 98 ? 3.510 6.178 -0.631 1.00 95.44 98 ILE A O 1
ATOM 731 N N . THR A 1 99 ? 3.227 4.471 0.808 1.00 96.62 99 THR A N 1
ATOM 732 C CA . THR A 1 99 ? 1.909 4.086 0.323 1.00 96.62 99 THR A CA 1
ATOM 733 C C . THR A 1 99 ? 0.891 5.064 0.883 1.00 96.62 99 THR A C 1
ATOM 735 O O . THR A 1 99 ? 0.820 5.263 2.098 1.00 96.62 99 THR A O 1
ATOM 738 N N . LYS A 1 100 ? 0.112 5.683 0.002 1.00 96.75 100 LYS A N 1
ATOM 739 C CA . LYS A 1 100 ? -0.996 6.563 0.355 1.00 96.75 100 LYS A CA 1
ATOM 740 C C . LYS A 1 100 ? -2.303 5.821 0.100 1.00 96.75 100 LYS A C 1
ATOM 742 O O . LYS A 1 100 ? -2.572 5.425 -1.030 1.00 96.75 100 LYS A O 1
ATOM 747 N N . CYS A 1 101 ? -3.104 5.672 1.147 1.00 96.88 101 CYS A N 1
ATOM 748 C CA . CYS A 1 101 ? -4.453 5.125 1.087 1.00 96.88 101 CYS A CA 1
ATOM 749 C C . CYS A 1 101 ? -5.442 6.266 1.307 1.00 96.88 101 CYS A C 1
ATOM 751 O O . CYS A 1 101 ? -5.412 6.910 2.356 1.00 96.88 101 CYS A O 1
ATOM 753 N N . GLU A 1 102 ? -6.298 6.524 0.330 1.00 96.31 102 GLU A N 1
ATOM 754 C CA . GLU A 1 102 ? -7.354 7.525 0.397 1.00 96.31 102 GLU A CA 1
ATOM 755 C C . GLU A 1 102 ? -8.691 6.841 0.660 1.00 96.31 102 GLU A C 1
ATOM 757 O O . GLU A 1 102 ? -9.062 5.920 -0.064 1.00 96.31 102 GLU A O 1
ATOM 762 N N . TYR A 1 103 ? -9.438 7.316 1.652 1.00 96.19 103 TYR A N 1
ATOM 763 C CA . TYR A 1 103 ? -10.752 6.778 1.995 1.00 96.19 103 TYR A CA 1
ATOM 764 C C . TYR A 1 103 ? -11.863 7.761 1.645 1.00 96.19 103 TYR A C 1
ATOM 766 O O . TYR A 1 103 ? -11.674 8.981 1.675 1.00 96.19 103 TYR A O 1
ATOM 774 N N . GLN A 1 104 ? -13.038 7.219 1.322 1.00 93.88 104 GLN A N 1
ATOM 775 C CA . GLN A 1 104 ? -14.204 8.003 0.933 1.00 93.88 104 GLN A CA 1
ATOM 776 C C . GLN A 1 104 ? -14.550 9.058 1.988 1.00 93.88 104 GLN A C 1
ATOM 778 O O . GLN A 1 104 ? -14.602 8.781 3.188 1.00 93.88 104 GLN A O 1
ATOM 783 N N . LYS A 1 105 ? -14.832 10.275 1.518 1.00 89.44 105 LYS A N 1
ATOM 784 C CA . LYS A 1 105 ? -15.362 11.354 2.353 1.00 89.44 105 LYS A CA 1
ATOM 785 C C . LYS A 1 105 ? -16.760 10.976 2.840 1.00 89.44 105 LYS A C 1
ATOM 787 O O . LYS A 1 105 ? -17.602 10.556 2.050 1.00 89.44 105 LYS A O 1
ATOM 792 N N . SER A 1 106 ? -17.039 11.195 4.120 1.00 84.31 106 SER A N 1
ATOM 793 C CA . SER A 1 106 ? -18.423 11.251 4.609 1.00 84.31 106 SER A CA 1
ATOM 794 C C . SER A 1 106 ? -19.124 12.475 3.990 1.00 84.31 106 SER A C 1
ATOM 796 O O . SER A 1 106 ? -18.440 13.428 3.615 1.00 84.31 106 SER A O 1
ATOM 798 N N . GLN A 1 107 ? -20.455 12.489 3.847 1.00 84.88 107 GLN A N 1
ATOM 799 C CA . GLN A 1 107 ? -21.166 13.656 3.290 1.00 84.88 107 GLN A CA 1
ATOM 800 C C . GLN A 1 107 ? -20.820 14.929 4.090 1.00 84.88 107 GLN A C 1
ATOM 802 O O . GLN A 1 107 ? -21.102 15.007 5.281 1.00 84.88 107 GLN A O 1
ATOM 807 N N . GLY A 1 108 ? -20.150 15.896 3.450 1.00 83.19 108 GLY A N 1
ATOM 808 C CA . GLY A 1 108 ? -19.651 17.120 4.100 1.00 83.19 108 GLY A CA 1
ATOM 809 C C . GLY A 1 108 ? -18.370 16.962 4.938 1.00 83.19 108 GLY A C 1
ATOM 810 O O . GLY A 1 108 ? -17.955 17.909 5.599 1.00 83.19 108 GLY A O 1
ATOM 811 N N . GLY A 1 109 ? -17.738 15.786 4.925 1.00 85.44 109 GLY A N 1
ATOM 812 C CA . GLY A 1 109 ? -16.538 15.464 5.697 1.00 85.44 109 GLY A CA 1
ATOM 813 C C . GLY A 1 109 ? -15.217 15.677 4.949 1.00 85.44 109 GLY A C 1
ATOM 814 O O . GLY A 1 109 ? -15.172 15.901 3.737 1.00 85.44 109 GLY A O 1
ATOM 815 N N . GLN A 1 110 ? -14.115 15.568 5.694 1.00 86.88 110 GLN A N 1
ATOM 816 C CA . GLN A 1 110 ? -12.757 15.600 5.146 1.00 86.88 110 GLN A CA 1
ATOM 817 C C . GLN A 1 110 ? -12.365 14.237 4.548 1.00 86.88 110 GLN A C 1
ATOM 819 O O . GLN A 1 110 ? -12.910 13.198 4.926 1.00 86.88 110 GLN A O 1
ATOM 824 N N . THR A 1 111 ? -11.429 14.240 3.591 1.00 88.94 111 THR A N 1
ATOM 825 C CA . THR A 1 111 ? -10.806 12.995 3.112 1.00 88.94 111 THR A CA 1
ATOM 826 C C . THR A 1 111 ? -9.905 12.447 4.204 1.00 88.94 111 THR A C 1
ATOM 828 O O . THR A 1 111 ? -9.091 13.196 4.738 1.00 88.94 111 THR A O 1
ATOM 831 N N . HIS A 1 112 ? -10.006 11.150 4.476 1.00 93.12 112 HIS A N 1
ATOM 832 C CA . HIS A 1 112 ? -9.089 10.470 5.383 1.00 93.12 112 HIS A CA 1
ATOM 833 C C . HIS A 1 112 ? -7.956 9.813 4.604 1.00 93.12 112 HIS A C 1
ATOM 835 O O . HIS A 1 112 ? -8.184 9.198 3.554 1.00 93.12 112 HIS A O 1
ATOM 841 N N . TYR A 1 113 ? -6.746 9.937 5.136 1.00 95.44 113 TYR A N 1
ATOM 842 C CA . TYR A 1 113 ? -5.535 9.402 4.545 1.00 95.44 113 TYR A CA 1
ATOM 843 C C . TYR A 1 113 ? -4.776 8.536 5.548 1.00 95.44 113 TYR A C 1
ATOM 845 O O . TYR A 1 113 ? -4.431 8.962 6.651 1.00 95.44 113 TYR A O 1
ATOM 853 N N . CYS A 1 114 ? -4.433 7.327 5.115 1.00 97.19 114 CYS A N 1
ATOM 854 C CA . CYS A 1 114 ? -3.431 6.516 5.795 1.00 97.19 114 CYS A CA 1
ATOM 855 C C . CYS A 1 114 ? -2.139 6.513 4.983 1.00 97.19 114 CYS A C 1
ATOM 857 O O . CYS A 1 114 ? -2.161 6.387 3.755 1.00 97.19 114 CYS A O 1
ATOM 859 N N . HIS A 1 115 ? -1.015 6.644 5.678 1.00 97.12 115 HIS A N 1
ATOM 860 C CA . HIS A 1 115 ? 0.309 6.711 5.084 1.00 97.12 115 HIS A CA 1
ATOM 861 C C . HIS A 1 115 ? 1.188 5.621 5.682 1.00 97.12 115 HIS A C 1
ATOM 863 O O . HIS A 1 115 ? 1.531 5.687 6.862 1.00 97.12 115 HIS A O 1
ATOM 869 N N . TYR A 1 116 ? 1.589 4.663 4.855 1.00 97.19 116 TYR A N 1
ATOM 870 C CA . TYR A 1 116 ? 2.390 3.518 5.273 1.00 97.19 116 TYR A CA 1
ATOM 871 C C . TYR A 1 116 ? 3.756 3.526 4.610 1.00 97.19 116 TYR A C 1
ATOM 873 O O . TYR A 1 116 ? 3.873 3.823 3.420 1.00 97.19 116 TYR A O 1
ATOM 881 N N . ASP A 1 117 ? 4.790 3.177 5.360 1.00 95.50 117 ASP A N 1
ATOM 882 C CA . ASP A 1 117 ? 6.114 2.966 4.790 1.00 95.50 117 ASP A CA 1
ATOM 883 C C . ASP A 1 117 ? 6.224 1.615 4.053 1.00 95.50 117 ASP A C 1
ATOM 885 O O . ASP A 1 117 ? 5.280 0.824 3.980 1.00 95.50 117 ASP A O 1
ATOM 889 N N . LYS A 1 118 ? 7.410 1.332 3.506 1.00 92.81 118 LYS A N 1
ATOM 890 C CA . LYS A 1 118 ? 7.709 0.079 2.792 1.00 92.81 118 LYS A CA 1
ATOM 891 C C . LYS A 1 118 ? 7.582 -1.189 3.648 1.00 92.81 118 LYS A C 1
ATOM 893 O O . LYS A 1 118 ? 7.488 -2.278 3.089 1.00 92.81 118 LYS A O 1
ATOM 898 N N . SER A 1 119 ? 7.635 -1.062 4.975 1.00 94.50 119 SER A N 1
ATOM 899 C CA . SER A 1 119 ? 7.455 -2.175 5.914 1.00 94.50 119 SER A CA 1
ATOM 900 C C . SER A 1 119 ? 5.984 -2.422 6.247 1.00 94.50 119 SER A C 1
ATOM 902 O O . SER A 1 119 ? 5.665 -3.452 6.828 1.00 94.50 119 SER A O 1
ATOM 904 N N . GLY A 1 120 ? 5.090 -1.521 5.825 1.00 95.75 120 GLY A N 1
ATOM 905 C CA . GLY A 1 120 ? 3.679 -1.550 6.191 1.00 95.75 120 GLY A CA 1
ATOM 906 C C . GLY A 1 120 ? 3.395 -0.841 7.512 1.00 95.75 120 GLY A C 1
ATOM 907 O O . GLY A 1 120 ? 2.273 -0.926 8.003 1.00 95.75 120 GLY A O 1
ATOM 908 N N . SER A 1 121 ? 4.369 -0.126 8.081 1.00 97.38 121 SER A N 1
ATOM 909 C CA . SER A 1 121 ? 4.188 0.621 9.325 1.00 97.38 121 SER A CA 1
ATOM 910 C C . SER A 1 121 ? 3.556 1.984 9.054 1.00 97.38 121 SER A C 1
ATOM 912 O O . SER A 1 121 ? 3.918 2.683 8.102 1.00 97.38 121 SER A O 1
ATOM 914 N N . GLY A 1 122 ? 2.583 2.355 9.883 1.00 96.12 122 GLY A N 1
ATOM 915 C CA . GLY A 1 122 ? 1.895 3.638 9.822 1.00 96.12 122 GLY A CA 1
ATOM 916 C C . GLY A 1 122 ? 2.841 4.787 10.162 1.00 96.12 122 GLY A C 1
ATOM 917 O O . GLY A 1 122 ? 3.630 4.717 11.101 1.00 96.12 122 GLY A O 1
ATOM 918 N N . THR A 1 123 ? 2.759 5.867 9.394 1.00 95.31 123 THR A N 1
ATOM 919 C CA . THR A 1 123 ? 3.537 7.089 9.636 1.00 95.31 123 THR A CA 1
ATOM 920 C C . THR A 1 123 ? 2.718 8.098 10.439 1.00 95.31 123 THR A C 1
ATOM 922 O O . THR A 1 123 ? 1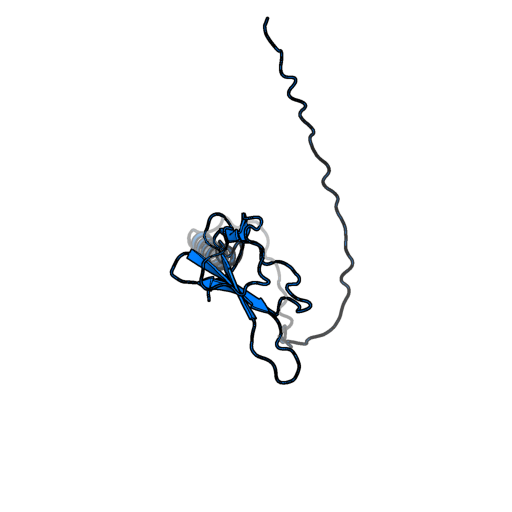.489 8.098 10.366 1.00 95.31 123 THR A O 1
ATOM 925 N N . GLY A 1 124 ? 3.383 9.030 11.129 1.00 92.00 124 GLY A N 1
ATOM 926 C CA . GLY A 1 124 ? 2.727 10.076 11.933 1.00 92.00 124 GLY A CA 1
ATOM 927 C C . GLY A 1 124 ? 1.879 11.092 11.150 1.00 92.00 124 GLY A C 1
ATOM 928 O O . GLY A 1 124 ? 1.313 11.996 11.750 1.00 92.00 124 GLY A O 1
ATOM 929 N N . LYS A 1 125 ? 1.794 10.966 9.819 1.00 91.38 125 LYS A N 1
ATOM 930 C CA . LYS A 1 125 ? 0.876 11.744 8.969 1.00 91.38 125 LYS A CA 1
ATOM 931 C C . LYS A 1 125 ? -0.485 11.069 8.789 1.00 91.38 125 LYS A C 1
ATOM 933 O O . LYS A 1 125 ? -1.362 11.651 8.163 1.00 91.38 125 LYS A O 1
ATOM 938 N N . SER A 1 126 ? -0.624 9.827 9.247 1.00 94.00 126 SER A N 1
ATOM 939 C CA . SER A 1 126 ? -1.848 9.044 9.099 1.00 94.00 126 SER A CA 1
ATOM 940 C C . SER A 1 126 ? -2.903 9.490 10.099 1.00 94.00 126 SER A C 1
ATOM 942 O O . SER A 1 126 ? -2.578 9.874 11.223 1.00 94.00 126 SER A O 1
ATOM 944 N N . ASP A 1 127 ? -4.168 9.367 9.714 1.00 92.38 127 ASP A N 1
ATOM 945 C CA . ASP A 1 127 ? -5.279 9.488 10.651 1.00 92.38 127 ASP A CA 1
ATOM 946 C C . ASP A 1 127 ? -5.160 8.493 11.818 1.00 92.38 127 ASP A C 1
ATOM 948 O O . ASP A 1 127 ? -4.736 7.350 11.644 1.00 92.38 127 ASP A O 1
ATOM 952 N N . ALA A 1 128 ? -5.629 8.886 13.005 1.00 94.00 128 ALA A N 1
ATOM 953 C CA . ALA A 1 128 ? -5.606 8.029 14.196 1.00 94.00 128 ALA A CA 1
ATOM 954 C C . ALA A 1 128 ? -6.444 6.741 14.049 1.00 94.00 128 ALA A C 1
ATOM 956 O O . ALA A 1 128 ? -6.250 5.782 14.790 1.00 94.00 128 ALA A O 1
ATOM 957 N N . SER A 1 129 ? -7.379 6.704 13.093 1.00 94.56 129 SER A N 1
ATOM 958 C CA . SER A 1 129 ? -8.163 5.508 12.765 1.00 94.56 129 SER A CA 1
ATOM 959 C C . SER A 1 129 ? -7.400 4.481 11.923 1.00 94.56 129 SER A C 1
ATOM 961 O O . SER A 1 129 ? -7.914 3.386 11.692 1.00 94.56 129 SER A O 1
ATOM 963 N N . CYS A 1 130 ? -6.226 4.835 11.400 1.00 96.62 130 CYS A N 1
ATOM 964 C CA . CYS A 1 130 ? -5.416 3.945 10.584 1.00 96.62 130 CYS A CA 1
ATOM 965 C C . CYS A 1 130 ? -4.740 2.883 11.465 1.00 96.62 130 CYS A C 1
ATOM 967 O O . CYS A 1 130 ? -4.170 3.219 12.503 1.00 96.62 130 CYS A O 1
ATOM 969 N N . PRO A 1 131 ? -4.737 1.603 11.055 1.00 97.00 131 PRO A N 1
ATOM 970 C CA . PRO A 1 131 ? -3.920 0.586 11.706 1.00 97.00 131 PRO A CA 1
ATOM 971 C C . PRO A 1 131 ? -2.448 0.997 11.745 1.00 97.00 131 PRO A C 1
ATOM 973 O O . PRO A 1 131 ? -1.946 1.553 10.771 1.00 97.00 131 PRO A O 1
ATOM 976 N N . ASN A 1 132 ? -1.744 0.658 12.826 1.00 97.19 132 ASN A N 1
ATOM 977 C CA . ASN A 1 132 ? -0.310 0.939 12.959 1.00 97.19 132 ASN A CA 1
ATOM 978 C C . ASN A 1 132 ? 0.559 0.078 12.036 1.00 97.19 132 ASN A C 1
ATOM 980 O O . ASN A 1 132 ? 1.685 0.456 11.732 1.00 97.19 132 ASN A O 1
ATOM 984 N N . HIS A 1 133 ? 0.060 -1.083 11.612 1.00 97.62 133 HIS A N 1
ATOM 985 C CA . HIS A 1 133 ? 0.783 -2.002 10.746 1.00 97.62 133 HIS A CA 1
ATOM 986 C C . HIS A 1 133 ? -0.185 -2.715 9.802 1.00 97.62 133 HIS A C 1
ATOM 988 O O . HIS A 1 133 ? -1.268 -3.137 10.217 1.00 97.62 133 HIS A O 1
ATOM 994 N N . VAL A 1 134 ? 0.214 -2.877 8.545 1.00 97.19 134 VAL A N 1
ATOM 995 C CA . VAL A 1 134 ? -0.548 -3.584 7.509 1.00 97.19 134 VAL A CA 1
ATOM 996 C C . VAL A 1 134 ? 0.347 -4.569 6.763 1.00 97.19 134 VAL A C 1
ATOM 998 O O . VAL A 1 134 ? 1.571 -4.529 6.863 1.00 97.19 134 VAL A O 1
ATOM 1001 N N . GLN A 1 135 ? -0.262 -5.496 6.027 1.00 96.56 135 GLN A N 1
ATOM 1002 C CA . GLN A 1 135 ? 0.495 -6.431 5.194 1.00 96.56 135 GLN A CA 1
ATOM 1003 C C . GLN A 1 135 ? 1.209 -5.691 4.057 1.00 96.56 135 GLN A C 1
ATOM 1005 O O . GLN A 1 135 ? 0.781 -4.620 3.638 1.00 96.56 135 GLN A O 1
ATOM 1010 N N . THR A 1 136 ? 2.285 -6.268 3.533 1.00 94.44 136 THR A N 1
ATOM 1011 C CA . THR A 1 136 ? 3.035 -5.726 2.392 1.00 94.44 136 THR A CA 1
ATOM 1012 C C . THR A 1 136 ? 3.092 -6.736 1.253 1.00 94.44 136 THR A C 1
ATOM 1014 O O . THR A 1 136 ? 2.669 -7.883 1.390 1.00 94.44 136 THR A O 1
ATOM 1017 N N . GLY A 1 137 ? 3.616 -6.310 0.104 1.00 86.94 137 GLY A N 1
ATOM 1018 C CA . GLY A 1 137 ? 3.804 -7.181 -1.059 1.00 86.94 137 GLY A CA 1
ATOM 1019 C C . GLY A 1 137 ? 2.676 -7.102 -2.081 1.00 86.94 137 GLY A C 1
ATOM 1020 O O . GLY A 1 137 ? 2.726 -7.810 -3.086 1.00 86.94 137 GLY A O 1
ATOM 1021 N N . LYS A 1 138 ? 1.708 -6.204 -1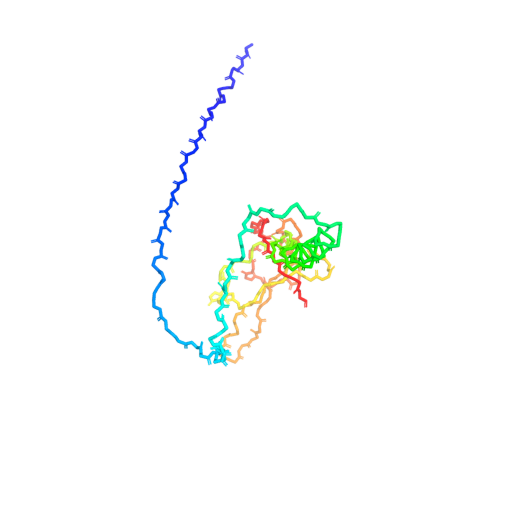.869 1.00 86.75 138 LYS A N 1
ATOM 1022 C CA . LYS A 1 138 ? 0.744 -5.822 -2.897 1.00 86.75 138 LYS A CA 1
ATOM 1023 C C . LYS A 1 138 ? 1.454 -4.994 -3.967 1.00 86.75 138 LYS A C 1
ATOM 1025 O O . LYS A 1 138 ? 2.311 -4.175 -3.644 1.00 86.75 138 LYS A O 1
ATOM 1030 N N . LEU A 1 139 ? 1.115 -5.223 -5.230 1.00 88.69 139 LEU A N 1
ATOM 1031 C CA . LEU A 1 139 ? 1.564 -4.380 -6.335 1.00 88.69 139 LEU A CA 1
ATOM 1032 C C . LEU A 1 139 ? 0.641 -3.165 -6.398 1.00 88.69 139 LEU A C 1
ATOM 1034 O O . LEU A 1 139 ? -0.575 -3.336 -6.493 1.00 88.69 139 LEU A O 1
ATOM 1038 N N . CYS A 1 140 ? 1.197 -1.959 -6.366 1.00 87.81 140 CYS A N 1
ATOM 1039 C CA . CYS A 1 140 ? 0.422 -0.749 -6.626 1.00 87.81 140 CYS A CA 1
ATOM 1040 C C . CYS A 1 140 ? 1.134 0.182 -7.609 1.00 87.81 140 CYS A C 1
ATOM 1042 O O . CYS A 1 140 ? 2.344 0.086 -7.837 1.00 87.81 140 CYS A O 1
ATOM 1044 N N . GLY A 1 141 ? 0.337 1.046 -8.240 1.00 89.31 141 GLY A N 1
ATOM 1045 C CA . GLY A 1 141 ? 0.812 2.085 -9.147 1.00 89.31 141 GLY A CA 1
ATOM 1046 C C . GLY A 1 141 ? 1.337 3.306 -8.395 1.00 89.31 141 GLY A C 1
ATOM 1047 O O . GLY A 1 141 ? 1.118 3.458 -7.192 1.00 89.31 141 GLY A O 1
ATOM 1048 N N . HIS A 1 142 ? 2.022 4.186 -9.118 1.00 90.50 142 HIS A N 1
ATOM 1049 C CA . HIS A 1 142 ? 2.427 5.482 -8.588 1.00 90.50 142 HIS A CA 1
ATOM 1050 C C . HIS A 1 142 ? 1.242 6.447 -8.494 1.00 90.50 142 HIS A C 1
ATOM 1052 O O . HIS A 1 142 ? 0.303 6.358 -9.286 1.00 90.50 142 HIS A O 1
ATOM 1058 N N . CYS A 1 143 ? 1.309 7.343 -7.508 1.00 88.00 143 CYS A N 1
ATOM 1059 C CA . CYS A 1 143 ? 0.575 8.602 -7.554 1.00 88.00 143 CYS A CA 1
ATOM 1060 C C . CYS A 1 143 ? 1.299 9.532 -8.554 1.00 88.00 143 CYS A C 1
ATOM 1062 O O . CYS A 1 143 ? 0.603 10.339 -9.190 1.00 88.00 143 CYS A O 1
#

Organism: NCBI:txid930991

Foldseek 3Di:
DDDDDDDDDDDDDPDPPPDDDDDDDDDPPPPPPPDPPPPDDPDDDDDPVVVVVVVVVVVVVVVVVVPPPDPVQDKAFDDDCDFPRWGFDDWAQEPQQWIWTWTDADVVGDIAIWIAHQQQATDPVHDPRGDRGGDIGDGHHHD

pLDDT: mean 71.31, std 22.58, range [34.44, 97.62]

Radius of gyration: 27.01 Å; chains: 1; bounding box: 41×52×72 Å